Protein AF-A0A161MG83-F1 (afdb_monomer_lite)

Foldseek 3Di: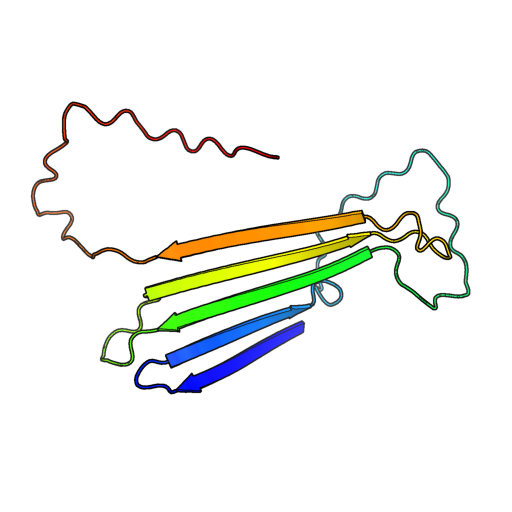
DKDWDWDDPVWIKIKIKDFQVPDPDDPDDDDDPDDPPDDVPPPDDQKGKMKIKIFTWGPDDDTDGAKIKMKIKMWGDDPPCPVPIDMDIDIDIDGDDDDDDPPPDDPPPPPDDPPPPPPPDD

pLDDT: mean 75.34, std 16.75, range [31.31, 94.38]

Organism: Triatoma infestans (NCBI:txid30076)

Structure (mmCIF, N/CA/C/O backbone):
data_AF-A0A161MG83-F1
#
_entry.id   AF-A0A161MG83-F1
#
loop_
_atom_site.group_PDB
_atom_site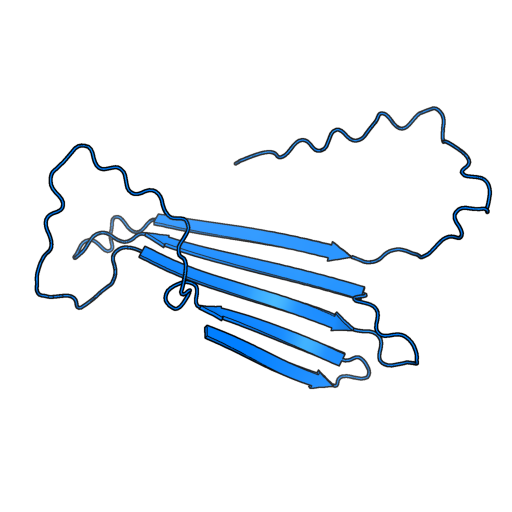.id
_atom_site.type_symbol
_atom_site.label_atom_id
_atom_site.label_alt_id
_atom_site.label_comp_id
_atom_site.label_asym_id
_atom_site.label_entity_id
_atom_site.label_seq_id
_atom_site.pdbx_PDB_ins_code
_atom_site.Cartn_x
_atom_site.Cartn_y
_atom_site.Cartn_z
_atom_site.occupancy
_atom_site.B_iso_or_equiv
_atom_site.auth_seq_id
_atom_site.auth_comp_id
_atom_site.auth_asym_id
_atom_site.auth_atom_id
_atom_site.pdbx_PDB_model_num
ATOM 1 N N . THR A 1 1 ? -4.704 0.530 -13.122 1.00 87.94 1 THR A N 1
ATOM 2 C CA . THR A 1 1 ? -5.876 -0.278 -12.750 1.00 87.94 1 THR A CA 1
ATOM 3 C C . THR A 1 1 ? -5.854 -0.444 -11.261 1.00 87.94 1 THR A C 1
ATOM 5 O O . THR A 1 1 ? -4.782 -0.579 -10.679 1.00 87.94 1 THR A O 1
ATOM 8 N N . VAL A 1 2 ? -7.020 -0.333 -10.635 1.00 90.94 2 VAL A N 1
ATOM 9 C CA . VAL A 1 2 ? -7.158 -0.462 -9.187 1.00 90.94 2 VAL A CA 1
ATOM 10 C C . VAL A 1 2 ? -8.180 -1.548 -8.918 1.00 90.94 2 VAL A C 1
ATOM 12 O O . VAL A 1 2 ? -9.308 -1.453 -9.396 1.00 90.94 2 VAL A O 1
ATOM 15 N N . GLU A 1 3 ? -7.781 -2.547 -8.148 1.00 93.56 3 GLU A N 1
ATOM 16 C CA . GLU A 1 3 ? -8.615 -3.691 -7.796 1.00 93.56 3 GLU A CA 1
ATOM 17 C C . GLU A 1 3 ? -8.844 -3.719 -6.290 1.00 93.56 3 GLU A C 1
ATOM 19 O O . GLU A 1 3 ? -7.943 -3.397 -5.512 1.00 93.56 3 GLU A O 1
ATOM 24 N N . TYR A 1 4 ? -10.057 -4.099 -5.889 1.00 93.31 4 TYR A N 1
ATOM 25 C CA . TYR A 1 4 ? -10.453 -4.218 -4.491 1.00 93.31 4 TYR A CA 1
ATOM 26 C C . TYR A 1 4 ? -11.001 -5.619 -4.222 1.00 93.31 4 TYR A C 1
ATOM 28 O O . TYR A 1 4 ? -11.923 -6.069 -4.897 1.00 93.31 4 TYR A O 1
ATOM 36 N N . GLY A 1 5 ? -10.462 -6.281 -3.204 1.00 92.69 5 GLY A N 1
ATOM 37 C CA . GLY A 1 5 ? -11.005 -7.499 -2.615 1.00 92.69 5 GLY A CA 1
ATOM 38 C C . GLY A 1 5 ? -11.456 -7.224 -1.186 1.00 92.69 5 GLY A C 1
ATOM 39 O O . GLY A 1 5 ? -10.772 -6.524 -0.444 1.00 92.69 5 GLY A O 1
ATOM 40 N N . VAL A 1 6 ? -12.604 -7.761 -0.782 1.00 91.50 6 VAL A N 1
ATOM 41 C CA . VAL A 1 6 ? -13.116 -7.619 0.588 1.00 91.50 6 VAL A CA 1
ATOM 42 C C . VAL A 1 6 ? -13.349 -9.003 1.168 1.00 91.50 6 VAL A C 1
ATOM 44 O O . VAL A 1 6 ? -13.992 -9.836 0.536 1.00 91.50 6 VAL A O 1
ATOM 47 N N . VAL A 1 7 ? -12.824 -9.238 2.368 1.00 90.62 7 VAL A N 1
ATOM 48 C CA . VAL A 1 7 ? -12.989 -10.488 3.115 1.00 90.62 7 VAL A CA 1
ATOM 49 C C . VAL A 1 7 ? -13.501 -10.161 4.514 1.00 90.62 7 VAL A C 1
ATOM 51 O O . VAL A 1 7 ? -13.025 -9.215 5.147 1.00 90.62 7 VAL A O 1
ATOM 54 N N . ASP A 1 8 ? -14.476 -10.929 4.992 1.00 87.94 8 ASP A N 1
ATOM 55 C CA . ASP A 1 8 ? -15.056 -10.772 6.325 1.00 87.94 8 ASP A CA 1
ATOM 56 C C . ASP A 1 8 ? -14.547 -11.870 7.271 1.00 87.94 8 ASP A C 1
ATOM 58 O O . ASP A 1 8 ? -14.697 -13.061 7.000 1.00 87.94 8 ASP A O 1
ATOM 62 N N . HIS A 1 9 ? -13.925 -11.456 8.375 1.00 81.06 9 HIS A N 1
ATOM 63 C CA . HIS A 1 9 ? -13.421 -12.331 9.439 1.00 81.06 9 HIS A CA 1
ATOM 64 C C . HIS A 1 9 ? -13.990 -11.947 10.822 1.00 81.06 9 HIS A C 1
ATOM 66 O O . HIS A 1 9 ? -13.329 -12.142 11.841 1.00 81.06 9 HIS A O 1
ATOM 72 N N . GLY A 1 10 ? -15.178 -11.326 10.875 1.00 79.12 10 GLY A N 1
ATOM 73 C CA . GLY A 1 10 ? -15.688 -10.638 12.077 1.00 79.12 10 GLY A CA 1
ATOM 74 C C . GLY A 1 10 ? -15.168 -9.197 12.207 1.00 79.12 10 GLY A C 1
ATOM 75 O O . GLY A 1 10 ? -15.565 -8.445 13.095 1.00 79.12 10 GLY A O 1
ATOM 76 N N . PHE A 1 11 ? -14.296 -8.802 11.283 1.00 79.62 11 PHE A N 1
ATOM 77 C CA . PHE A 1 11 ? -13.928 -7.444 10.910 1.00 79.62 11 PHE A CA 1
ATOM 78 C C . PHE A 1 11 ? -13.740 -7.434 9.389 1.00 79.62 11 PHE A C 1
ATOM 80 O O . PHE A 1 11 ? -13.400 -8.462 8.794 1.00 79.62 11 PHE A O 1
ATOM 87 N N . LYS A 1 12 ? -13.929 -6.277 8.747 1.00 88.25 12 LYS A N 1
ATOM 88 C CA . LYS A 1 12 ? -13.769 -6.177 7.293 1.00 88.25 12 LYS A CA 1
ATOM 89 C C . LYS A 1 12 ? -12.303 -5.963 6.950 1.00 88.25 12 LYS A C 1
ATOM 91 O O . LYS A 1 12 ? -11.707 -4.952 7.323 1.00 88.25 12 LYS A O 1
ATOM 96 N N . LYS A 1 13 ? -11.731 -6.916 6.223 1.00 90.44 13 LYS A N 1
ATOM 97 C CA . LYS A 1 13 ? -10.401 -6.818 5.635 1.00 90.44 13 LYS A CA 1
ATOM 98 C C . LYS A 1 13 ? -10.548 -6.411 4.173 1.00 90.44 13 LYS A C 1
ATOM 100 O O . LYS A 1 13 ? -11.149 -7.138 3.387 1.00 90.44 13 LYS A O 1
ATOM 105 N N . VAL A 1 14 ? -10.017 -5.249 3.808 1.00 92.12 14 VAL A N 1
ATOM 106 C CA . VAL A 1 14 ? -10.037 -4.751 2.427 1.00 92.12 14 VAL A CA 1
ATOM 107 C C . VAL A 1 14 ? -8.632 -4.831 1.862 1.00 92.12 14 VAL A C 1
ATOM 109 O O . VAL A 1 14 ? -7.692 -4.277 2.424 1.00 92.12 14 VAL A O 1
ATOM 112 N N . HIS A 1 15 ? -8.494 -5.510 0.738 1.00 93.69 15 HIS A N 1
ATOM 113 C CA . HIS A 1 15 ? -7.268 -5.604 -0.023 1.00 93.69 15 HIS A CA 1
ATOM 114 C C . HIS A 1 15 ? -7.395 -4.734 -1.274 1.00 93.69 15 HIS A C 1
ATOM 116 O O . HIS A 1 15 ? -8.359 -4.860 -2.021 1.00 93.69 15 HIS A O 1
ATOM 122 N N . LYS A 1 16 ? -6.444 -3.830 -1.492 1.00 94.38 16 LYS A N 1
ATOM 123 C CA . LYS A 1 16 ? -6.365 -2.962 -2.663 1.00 94.38 16 LYS A CA 1
ATOM 124 C C . LYS A 1 16 ? -5.055 -3.207 -3.391 1.00 94.38 16 LYS A C 1
ATOM 126 O O . LYS A 1 16 ? -3.988 -2.992 -2.819 1.00 94.38 16 LYS A O 1
ATOM 131 N N . ILE A 1 17 ? -5.145 -3.537 -4.669 1.00 93.44 17 ILE A N 1
ATOM 132 C CA . ILE A 1 17 ? -3.993 -3.670 -5.557 1.00 93.44 17 ILE A CA 1
ATOM 133 C C . ILE A 1 17 ? -4.038 -2.521 -6.560 1.00 93.44 17 ILE A C 1
ATOM 135 O O . ILE A 1 17 ? -5.095 -2.173 -7.088 1.00 93.44 17 ILE A O 1
ATOM 139 N N . VAL A 1 18 ? -2.891 -1.895 -6.794 1.00 91.81 18 VAL A N 1
ATOM 140 C CA . VAL A 1 18 ? -2.713 -0.867 -7.813 1.00 91.81 18 VAL A CA 1
ATOM 141 C C . VAL A 1 18 ? -1.594 -1.308 -8.736 1.00 91.81 18 VAL A C 1
ATOM 143 O O . VAL A 1 18 ? -0.445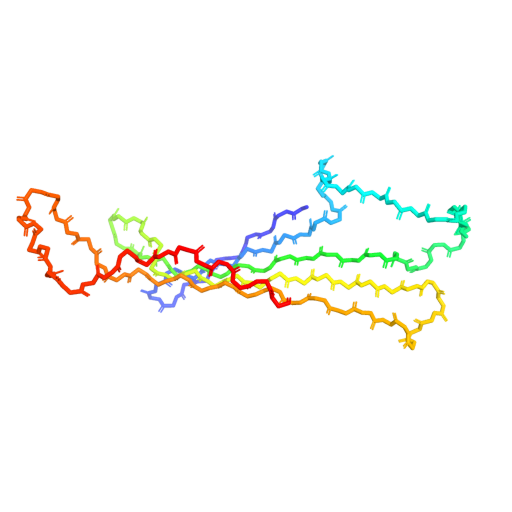 -1.443 -8.314 1.00 91.81 18 VAL A O 1
ATOM 146 N N . ASP A 1 19 ? -1.947 -1.490 -9.998 1.00 89.50 19 ASP A N 1
ATOM 147 C CA . ASP A 1 19 ? -0.988 -1.569 -11.089 1.00 89.50 19 ASP A CA 1
ATOM 148 C C . ASP A 1 19 ? -0.652 -0.141 -11.537 1.00 89.50 19 ASP A C 1
ATOM 150 O O . ASP A 1 19 ? -1.538 0.589 -12.004 1.00 89.50 19 ASP A O 1
ATOM 154 N N . HIS A 1 20 ? 0.601 0.278 -11.330 1.00 87.44 20 HIS A N 1
ATOM 155 C CA . HIS A 1 20 ? 1.038 1.631 -11.672 1.00 87.44 20 HIS A CA 1
ATOM 156 C C . HIS A 1 20 ? 1.299 1.790 -13.172 1.00 87.44 20 HIS A C 1
ATOM 158 O O . HIS A 1 20 ? 1.210 2.908 -13.676 1.00 87.44 20 HIS A O 1
ATOM 164 N N . ASP A 1 21 ? 1.531 0.693 -13.898 1.00 82.94 21 ASP A N 1
ATOM 165 C CA . ASP A 1 21 ? 1.766 0.722 -15.344 1.00 82.94 21 ASP A CA 1
ATOM 166 C C . ASP A 1 21 ? 0.528 1.177 -16.130 1.00 82.94 21 ASP A C 1
ATOM 168 O O . ASP A 1 21 ? 0.619 1.594 -17.283 1.00 82.94 21 ASP A O 1
ATOM 172 N N . SER A 1 22 ? -0.648 1.077 -15.514 1.00 85.38 22 SER A N 1
ATOM 173 C CA . SER A 1 22 ? -1.932 1.488 -16.080 1.00 85.38 22 SER A CA 1
ATOM 174 C C . SER A 1 22 ? -2.446 2.809 -15.488 1.00 85.38 22 SER A C 1
ATOM 176 O O . SER A 1 22 ? -3.633 3.130 -15.596 1.00 85.38 22 SER A O 1
ATOM 178 N N . CYS A 1 23 ? -1.575 3.600 -14.852 1.00 83.62 23 CYS A N 1
ATOM 179 C CA . CYS A 1 23 ? -1.880 4.970 -14.444 1.00 83.62 23 CYS A CA 1
ATOM 180 C C . CYS A 1 23 ? -1.966 5.896 -15.669 1.00 83.62 23 CYS A C 1
ATOM 182 O O . CYS A 1 23 ? -1.021 6.005 -16.442 1.00 83.62 23 CYS A O 1
ATOM 184 N N . LYS A 1 24 ? -3.078 6.635 -15.819 1.00 82.38 24 LYS A N 1
ATOM 185 C CA . LYS A 1 24 ? -3.255 7.616 -16.914 1.00 82.38 24 LYS A CA 1
ATOM 186 C C . LYS A 1 24 ? -2.218 8.747 -16.873 1.00 82.38 24 LYS A C 1
ATOM 188 O O . LYS A 1 24 ? -1.836 9.267 -17.914 1.00 82.38 24 LYS A O 1
ATOM 193 N N . HIS A 1 25 ? -1.792 9.123 -15.671 1.00 79.19 25 HIS A N 1
ATOM 194 C CA . HIS A 1 25 ? -0.731 10.095 -15.448 1.00 79.19 25 HIS A CA 1
ATOM 195 C C . HIS A 1 25 ? 0.372 9.403 -14.656 1.00 79.19 25 HIS A C 1
ATOM 197 O O . HIS A 1 25 ? 0.157 9.018 -13.506 1.00 79.19 25 HIS A O 1
ATOM 203 N N . MET A 1 26 ? 1.523 9.218 -15.292 1.00 73.06 26 MET A N 1
ATOM 204 C CA . MET A 1 26 ? 2.730 8.695 -14.664 1.00 73.06 26 MET A CA 1
ATOM 205 C C . MET A 1 26 ? 3.657 9.884 -14.397 1.00 73.06 26 MET A C 1
ATOM 207 O O . MET A 1 26 ? 4.219 10.414 -15.353 1.00 73.06 26 MET A O 1
ATOM 211 N N . PRO A 1 27 ? 3.789 10.360 -13.146 1.00 74.56 27 PRO A N 1
ATOM 212 C CA . PRO A 1 27 ? 4.699 11.450 -12.810 1.00 74.56 27 PRO A CA 1
ATOM 213 C C . PRO A 1 27 ? 6.135 10.910 -12.742 1.00 74.56 27 PRO A C 1
ATOM 215 O O . PRO A 1 27 ? 6.728 10.830 -11.670 1.00 74.56 27 PRO A O 1
ATOM 218 N N . ILE A 1 28 ? 6.652 10.446 -13.877 1.00 74.38 28 ILE A N 1
ATOM 219 C CA . ILE A 1 28 ? 8.015 9.940 -14.019 1.00 74.38 28 ILE A CA 1
ATOM 220 C C . ILE A 1 28 ? 8.792 10.984 -14.811 1.00 74.38 28 ILE A C 1
ATOM 222 O O . ILE A 1 28 ? 8.381 11.369 -15.904 1.00 74.38 28 ILE A O 1
ATOM 226 N N . GLU A 1 29 ? 9.914 11.428 -14.258 1.00 70.94 29 GLU A N 1
ATOM 227 C CA . GLU A 1 29 ? 10.919 12.167 -15.010 1.00 70.94 29 GLU A CA 1
ATOM 228 C C . GLU A 1 29 ? 12.003 11.179 -15.437 1.00 70.94 29 GLU A C 1
ATOM 230 O O . GLU A 1 29 ? 12.731 10.631 -14.609 1.00 70.94 29 GLU A O 1
ATOM 235 N N . GLU A 1 30 ? 12.083 10.913 -16.738 1.00 68.19 30 GLU A N 1
ATOM 236 C CA . GLU A 1 30 ? 13.152 10.102 -17.308 1.00 68.19 30 GLU A CA 1
ATOM 237 C C . GLU A 1 30 ? 14.299 11.024 -17.718 1.00 68.19 30 GLU A C 1
ATOM 239 O O . GLU A 1 30 ? 14.131 11.922 -18.544 1.00 68.19 30 GLU A O 1
ATOM 244 N N . SER A 1 31 ? 15.483 10.798 -17.151 1.00 67.88 31 SER A N 1
ATOM 245 C CA . SER A 1 31 ? 16.720 11.401 -17.640 1.00 67.88 31 SER A CA 1
ATOM 246 C C . SER A 1 31 ? 17.723 10.300 -17.953 1.00 67.88 31 SER A C 1
ATOM 248 O O . SER A 1 31 ? 17.955 9.393 -17.155 1.00 67.88 31 SER A O 1
ATOM 250 N N . ALA A 1 32 ? 18.292 10.356 -19.153 1.00 69.00 32 ALA A N 1
ATOM 251 C CA . ALA A 1 32 ? 19.335 9.446 -19.591 1.00 69.00 32 ALA A CA 1
ATOM 252 C C . ALA A 1 32 ? 20.488 10.263 -20.166 1.00 69.00 32 ALA A C 1
ATOM 254 O O . ALA A 1 32 ? 20.289 11.185 -20.956 1.00 69.00 32 ALA A O 1
ATOM 255 N N . ASN A 1 33 ? 21.710 9.887 -19.799 1.00 71.56 33 ASN A N 1
ATOM 256 C CA . ASN A 1 33 ? 22.927 10.503 -20.331 1.00 71.56 33 ASN A CA 1
ATOM 257 C C . ASN A 1 33 ? 23.284 9.960 -21.731 1.00 71.56 33 ASN A C 1
ATOM 259 O O . ASN A 1 33 ? 24.312 10.319 -22.300 1.00 71.56 33 ASN A O 1
ATOM 263 N N . CYS A 1 34 ? 22.464 9.058 -22.271 1.00 65.94 34 CYS A N 1
ATOM 264 C CA . CYS A 1 34 ? 22.656 8.367 -23.536 1.00 65.94 34 CYS A CA 1
ATOM 265 C C . CYS A 1 34 ? 21.332 8.271 -24.308 1.00 65.94 34 CYS A C 1
ATOM 267 O O . CYS A 1 34 ? 20.250 8.440 -23.744 1.00 65.94 34 CYS A O 1
ATOM 269 N N . ALA A 1 35 ? 21.421 8.013 -25.615 1.00 66.50 35 ALA A N 1
ATOM 270 C CA . ALA A 1 35 ? 20.244 7.845 -26.459 1.00 66.50 35 ALA A CA 1
ATOM 271 C C . ALA A 1 35 ? 19.413 6.633 -26.009 1.00 66.50 35 ALA A C 1
ATOM 273 O O . ALA A 1 35 ? 19.954 5.555 -25.751 1.00 66.50 35 ALA A O 1
ATOM 274 N N . VAL A 1 36 ? 18.092 6.809 -25.947 1.00 65.25 36 VAL A N 1
ATOM 275 C CA . VAL A 1 36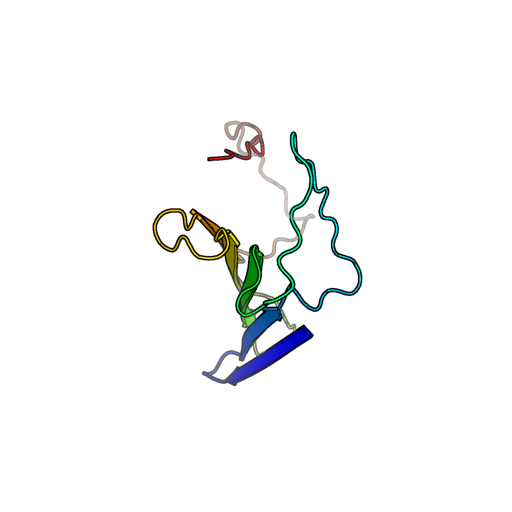 ? 17.151 5.736 -25.611 1.00 65.25 36 VAL A CA 1
ATOM 276 C C . VAL A 1 36 ? 17.115 4.739 -26.770 1.00 65.25 36 VAL A C 1
ATOM 278 O O . VAL A 1 36 ? 16.480 4.975 -27.797 1.00 65.25 36 VAL A O 1
ATOM 281 N N . ASN A 1 37 ? 17.817 3.618 -26.621 1.00 62.84 37 ASN A N 1
ATOM 282 C CA . ASN A 1 37 ? 17.771 2.522 -27.584 1.00 62.84 37 ASN A CA 1
ATOM 283 C C . ASN A 1 37 ? 16.472 1.732 -27.389 1.00 62.84 37 ASN A C 1
ATOM 285 O O . ASN A 1 37 ? 16.398 0.819 -26.568 1.00 62.84 37 ASN A O 1
ATOM 289 N N . ILE A 1 38 ? 15.431 2.095 -28.141 1.00 60.97 38 ILE A N 1
ATOM 290 C CA . ILE A 1 38 ? 14.159 1.366 -28.146 1.00 60.97 38 ILE A CA 1
ATOM 291 C C . ILE A 1 38 ? 14.342 0.104 -28.995 1.00 60.97 38 ILE A C 1
ATOM 293 O O . ILE A 1 38 ? 14.276 0.146 -30.223 1.00 60.97 38 ILE A O 1
ATOM 297 N N . CYS A 1 39 ? 14.588 -1.032 -28.345 1.00 61.56 39 CYS A N 1
ATOM 298 C CA . CYS A 1 39 ? 14.591 -2.329 -29.014 1.00 61.56 39 CYS A CA 1
ATOM 299 C C . CYS A 1 39 ? 13.139 -2.739 -29.339 1.00 61.56 39 CYS A C 1
ATOM 301 O O . CYS A 1 39 ? 12.342 -2.909 -28.416 1.00 61.56 39 CYS A O 1
ATOM 303 N N . PRO A 1 40 ? 12.771 -2.951 -30.617 1.00 60.16 40 PRO A N 1
ATOM 304 C CA . PRO A 1 40 ? 11.387 -3.227 -31.022 1.00 60.16 40 PRO A CA 1
ATOM 305 C C . PRO A 1 40 ? 10.845 -4.594 -30.556 1.00 60.16 40 PRO A C 1
ATOM 307 O O . PRO A 1 40 ? 9.642 -4.827 -30.622 1.00 60.16 40 PRO A O 1
ATOM 310 N N . ASN A 1 41 ? 11.701 -5.487 -30.044 1.00 57.12 41 ASN A N 1
ATOM 311 C CA . ASN A 1 41 ? 11.293 -6.761 -29.446 1.00 57.12 41 ASN A CA 1
ATOM 312 C C . ASN A 1 41 ? 10.988 -6.575 -27.948 1.00 57.12 41 ASN A C 1
ATOM 314 O O . ASN A 1 41 ? 11.811 -6.862 -27.078 1.00 57.12 41 ASN A O 1
ATOM 318 N N . SER A 1 42 ? 9.793 -6.075 -27.645 1.00 57.19 42 SER A N 1
ATOM 319 C CA . SER A 1 42 ? 9.328 -5.704 -26.303 1.00 57.19 42 SER A CA 1
ATOM 320 C C . SER A 1 42 ? 8.777 -6.889 -25.492 1.00 57.19 42 SER A C 1
ATOM 322 O O . SER A 1 42 ? 7.637 -6.875 -25.040 1.00 57.19 42 SER A O 1
ATOM 324 N N . TYR A 1 43 ? 9.577 -7.935 -25.264 1.00 57.41 43 TYR A N 1
ATOM 325 C CA . TYR A 1 43 ? 9.131 -9.053 -24.410 1.00 57.41 43 TYR A CA 1
ATOM 326 C C . TYR A 1 43 ? 9.042 -8.693 -22.918 1.00 57.41 43 TYR A C 1
ATOM 328 O O . TYR A 1 43 ? 8.339 -9.366 -22.169 1.00 57.41 43 TYR A O 1
ATOM 336 N N . GLN A 1 44 ? 9.734 -7.644 -22.467 1.00 60.75 44 GLN A N 1
ATOM 337 C CA . GLN A 1 44 ? 9.772 -7.265 -21.055 1.00 60.75 44 GLN A CA 1
ATOM 338 C C . GLN A 1 44 ? 9.876 -5.746 -20.919 1.00 60.75 44 GLN A C 1
ATOM 340 O O . GLN A 1 44 ? 10.673 -5.139 -21.623 1.00 60.75 44 GLN A O 1
ATOM 345 N N . LYS A 1 45 ? 9.077 -5.121 -20.048 1.00 69.38 45 LYS A N 1
ATOM 346 C CA . LYS A 1 45 ? 9.229 -3.692 -19.730 1.00 69.38 45 LYS A CA 1
ATOM 347 C C . LYS A 1 45 ? 10.492 -3.473 -18.893 1.00 69.38 45 LYS A C 1
ATOM 349 O O . LYS A 1 45 ? 10.799 -4.297 -18.036 1.00 69.38 45 LYS A O 1
ATOM 354 N N . PHE A 1 46 ? 11.170 -2.346 -19.116 1.00 74.81 46 PHE A N 1
ATOM 355 C CA . PHE A 1 46 ? 12.357 -1.945 -18.352 1.00 74.81 46 PHE A CA 1
ATOM 356 C C . PHE A 1 46 ? 12.042 -1.696 -16.870 1.00 74.81 46 PHE A C 1
ATOM 358 O O . PHE A 1 46 ? 12.825 -2.047 -15.992 1.00 74.81 46 PHE A O 1
ATOM 365 N N . ILE A 1 47 ? 10.873 -1.117 -16.591 1.00 79.38 47 ILE A N 1
ATOM 366 C CA . ILE A 1 47 ? 10.386 -0.839 -15.241 1.00 79.38 47 ILE A CA 1
ATOM 367 C C . ILE A 1 47 ? 9.020 -1.494 -15.080 1.00 79.38 47 ILE A C 1
ATOM 369 O O . ILE A 1 47 ? 8.177 -1.412 -15.973 1.00 79.38 47 ILE A O 1
ATOM 373 N N . SER A 1 48 ? 8.804 -2.127 -13.932 1.00 83.81 48 SER A N 1
ATOM 374 C CA . SER A 1 48 ? 7.489 -2.573 -13.485 1.00 83.81 48 SER A CA 1
ATOM 375 C C . SER A 1 48 ? 7.245 -2.069 -12.072 1.00 83.81 48 SER A C 1
ATOM 377 O O . SER A 1 48 ? 8.114 -2.187 -11.201 1.00 83.81 48 SER A O 1
ATOM 379 N N . SER A 1 49 ? 6.066 -1.495 -11.832 1.00 87.06 49 SER A N 1
ATOM 380 C CA . SER A 1 49 ? 5.704 -1.008 -10.506 1.00 87.06 49 SER A CA 1
ATOM 381 C C . SER A 1 49 ? 4.285 -1.376 -10.105 1.00 87.06 49 SER A C 1
ATOM 383 O O . SER A 1 49 ? 3.322 -1.182 -10.843 1.00 87.06 49 SER A O 1
ATOM 385 N N . ASN A 1 50 ? 4.148 -1.849 -8.872 1.00 89.81 50 ASN A N 1
ATOM 386 C CA . ASN A 1 50 ? 2.861 -2.143 -8.266 1.00 89.81 50 ASN A CA 1
ATOM 387 C C . ASN A 1 50 ? 2.830 -1.728 -6.793 1.00 89.81 50 ASN A C 1
ATOM 389 O O . ASN A 1 50 ? 3.857 -1.625 -6.114 1.00 89.81 50 ASN A O 1
ATOM 393 N N . SER A 1 51 ? 1.627 -1.481 -6.279 1.00 91.56 51 SER A N 1
ATOM 394 C CA . SER A 1 51 ? 1.410 -1.325 -4.844 1.00 91.56 51 SER A CA 1
ATOM 395 C C . SER A 1 51 ? 0.245 -2.157 -4.346 1.00 91.56 51 SER A C 1
ATOM 397 O O . SER A 1 51 ? -0.807 -2.257 -4.969 1.00 91.56 51 SER A O 1
ATOM 399 N N . GLU A 1 52 ? 0.450 -2.728 -3.173 1.00 93.12 52 GLU A N 1
ATOM 400 C CA . GLU A 1 52 ? -0.501 -3.546 -2.447 1.00 93.12 52 GLU A CA 1
ATOM 401 C C . GLU A 1 52 ? -0.827 -2.834 -1.137 1.00 93.12 52 GLU A C 1
ATOM 403 O O . GLU A 1 52 ? 0.076 -2.351 -0.447 1.00 93.12 52 GLU A O 1
ATOM 408 N N . ARG A 1 53 ? -2.108 -2.709 -0.800 1.00 93.75 53 ARG A N 1
ATOM 409 C CA . ARG A 1 53 ? -2.560 -2.088 0.446 1.00 93.75 53 ARG A CA 1
ATOM 410 C C . ARG A 1 53 ? -3.610 -2.952 1.109 1.00 93.75 53 ARG A C 1
ATOM 412 O O . ARG A 1 53 ? -4.610 -3.310 0.502 1.00 93.75 53 ARG A O 1
ATOM 419 N N . GLU A 1 54 ? -3.399 -3.226 2.378 1.00 92.62 54 GLU A N 1
ATOM 420 C CA . GLU A 1 54 ? -4.304 -3.968 3.227 1.00 92.62 54 GLU A CA 1
ATOM 421 C C . GLU A 1 54 ? -4.867 -3.032 4.293 1.00 92.62 54 GLU A C 1
ATOM 423 O O . GLU A 1 54 ? -4.121 -2.344 4.994 1.00 92.62 54 GLU A O 1
ATOM 428 N N . TYR A 1 55 ? -6.189 -3.017 4.412 1.00 91.69 55 TYR A N 1
ATOM 429 C CA . TYR A 1 55 ? -6.924 -2.222 5.379 1.00 91.69 55 TYR A CA 1
ATOM 430 C C . TYR A 1 55 ? -7.722 -3.141 6.296 1.00 91.69 55 TYR A C 1
ATOM 432 O O . TYR A 1 55 ? -8.412 -4.051 5.835 1.00 91.69 55 TYR A O 1
ATOM 440 N N . ILE A 1 56 ? -7.675 -2.863 7.594 1.00 88.75 56 ILE A N 1
ATOM 441 C CA . ILE A 1 56 ? -8.574 -3.466 8.578 1.00 88.75 56 ILE A CA 1
ATOM 442 C C . ILE A 1 56 ? -9.567 -2.397 9.004 1.00 88.75 56 ILE A C 1
ATOM 444 O O . ILE A 1 56 ? -9.167 -1.332 9.478 1.00 88.75 56 ILE A O 1
ATOM 448 N N . VAL A 1 57 ? -10.851 -2.688 8.841 1.00 85.88 57 VAL A N 1
ATOM 449 C CA . VAL A 1 57 ? -11.943 -1.733 9.023 1.00 85.88 57 VAL A CA 1
ATOM 450 C C . VAL A 1 57 ? -12.873 -2.205 10.142 1.00 85.88 57 VAL A C 1
ATOM 452 O O . VAL A 1 57 ? -13.156 -3.403 10.257 1.00 85.88 57 VAL A O 1
ATOM 455 N N . SER A 1 58 ? -13.340 -1.283 10.993 1.00 76.88 58 SER A N 1
ATOM 456 C CA . SER A 1 58 ? -14.372 -1.593 11.992 1.00 76.88 58 SER A CA 1
ATOM 457 C C . SER A 1 58 ? -15.703 -1.958 11.318 1.00 76.88 58 SER A C 1
ATOM 459 O O . SER A 1 58 ? -16.121 -1.266 10.393 1.00 76.88 58 SER A O 1
ATOM 461 N N . PRO A 1 59 ? -16.384 -3.029 11.765 1.00 67.62 59 PRO A N 1
ATOM 462 C CA . PRO A 1 59 ? -17.665 -3.434 11.188 1.00 67.62 59 PRO A CA 1
ATOM 463 C C . PRO A 1 59 ? -18.888 -2.672 11.737 1.00 67.62 59 PRO A C 1
ATOM 465 O O . PRO A 1 59 ? -19.948 -2.773 11.127 1.00 67.62 59 PRO A O 1
ATOM 468 N N . ASN A 1 60 ? -18.768 -1.918 12.839 1.00 64.69 60 ASN A N 1
ATOM 469 C CA . ASN A 1 60 ? -19.916 -1.311 13.530 1.00 64.69 60 ASN A CA 1
ATOM 470 C C . ASN A 1 60 ? -19.992 0.207 13.314 1.00 64.69 60 ASN A C 1
ATOM 472 O O . ASN A 1 60 ? -18.959 0.856 13.437 1.00 64.69 60 ASN A O 1
ATOM 476 N N . GLU A 1 61 ? -21.217 0.690 13.053 1.00 62.19 61 GLU A N 1
ATOM 477 C CA . GLU A 1 61 ? -21.761 2.065 12.904 1.00 62.19 61 GLU A CA 1
ATOM 478 C C . GLU A 1 61 ? -20.873 3.122 12.221 1.00 62.19 61 GLU A C 1
ATOM 480 O O . GLU A 1 61 ? -21.267 3.645 11.180 1.00 62.19 61 GLU A O 1
ATOM 485 N N . ASP A 1 62 ? -19.658 3.356 12.714 1.00 68.19 62 ASP A N 1
ATOM 486 C CA . ASP A 1 62 ? -18.662 4.222 12.092 1.00 68.19 62 ASP A CA 1
ATOM 487 C C . ASP A 1 62 ? -17.495 3.413 11.495 1.00 68.19 62 ASP A C 1
ATOM 489 O O . ASP A 1 62 ? -16.789 2.633 12.152 1.00 68.19 62 ASP A O 1
ATOM 493 N N . VAL A 1 63 ? -17.262 3.629 10.202 1.00 73.75 63 VAL A N 1
ATOM 494 C CA . VAL A 1 63 ? -16.238 2.935 9.417 1.00 73.75 63 VAL A CA 1
ATOM 495 C C . VAL A 1 63 ? -14.885 3.622 9.618 1.00 73.75 63 VAL A C 1
ATOM 497 O O . VAL A 1 63 ? -14.527 4.547 8.891 1.00 73.75 63 VAL A O 1
ATOM 500 N N . TYR A 1 64 ? -14.101 3.146 10.584 1.00 81.25 64 TYR A N 1
ATOM 501 C CA . TYR A 1 64 ? -12.737 3.616 10.822 1.00 81.25 64 TYR A CA 1
ATOM 502 C C . TYR A 1 64 ? -11.704 2.642 10.252 1.00 81.25 64 TYR A C 1
ATOM 504 O O . TYR A 1 64 ? -11.812 1.419 10.395 1.00 81.25 64 TYR A O 1
ATOM 512 N N . LEU A 1 65 ? -10.651 3.197 9.649 1.00 84.31 65 LEU A N 1
ATOM 513 C CA . LEU A 1 65 ? -9.449 2.449 9.289 1.00 84.31 65 LEU A CA 1
ATOM 514 C C . LEU A 1 65 ? -8.638 2.189 10.559 1.00 84.31 65 LEU A C 1
ATOM 516 O O . LEU A 1 65 ? -7.983 3.088 11.078 1.00 84.31 65 LEU A O 1
ATOM 520 N N . LYS A 1 66 ? -8.674 0.952 11.057 1.00 86.62 66 LYS A N 1
ATOM 521 C CA . LYS A 1 66 ? -7.903 0.553 12.238 1.00 86.62 66 LYS A CA 1
ATOM 522 C C . LYS A 1 66 ? -6.439 0.361 11.900 1.00 86.62 66 LYS A C 1
ATOM 524 O O . LYS A 1 66 ? -5.579 0.893 12.582 1.00 86.62 66 LYS A O 1
ATOM 529 N N . ASN A 1 67 ? -6.162 -0.398 10.848 1.00 88.00 67 ASN A N 1
ATOM 530 C CA . ASN A 1 67 ? -4.802 -0.663 10.405 1.00 88.00 67 ASN A CA 1
ATOM 531 C C . ASN A 1 67 ? -4.710 -0.483 8.903 1.00 88.00 67 ASN A C 1
ATOM 533 O O . ASN A 1 67 ? -5.605 -0.904 8.169 1.00 88.00 67 ASN A O 1
ATOM 537 N N . VAL A 1 68 ? -3.596 0.086 8.465 1.00 91.50 68 VAL A N 1
ATOM 538 C CA . VAL A 1 68 ? -3.216 0.166 7.061 1.00 91.50 68 VAL A CA 1
ATOM 539 C C . VAL A 1 68 ? -1.813 -0.394 6.928 1.00 91.50 68 VAL A C 1
ATOM 541 O O . VAL A 1 68 ? -0.878 0.099 7.558 1.00 91.50 68 VAL A O 1
ATOM 544 N N . SER A 1 69 ? -1.652 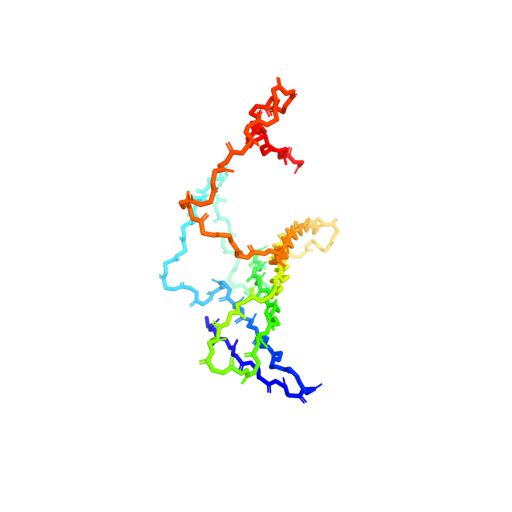-1.415 6.100 1.00 92.88 69 SER A N 1
ATOM 545 C CA . SER A 1 69 ? -0.343 -1.884 5.664 1.00 92.88 69 SER A CA 1
ATOM 546 C C . SER A 1 69 ? -0.231 -1.671 4.168 1.00 92.88 69 SER A C 1
ATOM 548 O O . SER A 1 69 ? -1.083 -2.127 3.417 1.00 92.88 69 SER A O 1
ATOM 550 N N . ALA A 1 70 ? 0.801 -0.965 3.724 1.00 91.75 70 ALA A N 1
ATOM 551 C CA . ALA A 1 70 ? 1.070 -0.764 2.310 1.00 91.75 70 ALA A CA 1
ATOM 552 C C . ALA A 1 70 ? 2.446 -1.323 1.960 1.00 91.75 70 ALA A C 1
ATOM 554 O O . ALA A 1 70 ? 3.419 -1.091 2.677 1.00 91.75 70 ALA A O 1
ATOM 555 N N . THR A 1 71 ? 2.532 -2.039 0.844 1.00 93.19 71 THR A N 1
ATOM 556 C CA . THR A 1 71 ? 3.788 -2.462 0.231 1.00 93.19 71 THR A CA 1
ATOM 557 C C . THR A 1 71 ? 3.816 -1.983 -1.214 1.00 93.19 71 THR A C 1
ATOM 559 O O . THR A 1 71 ? 3.015 -2.421 -2.031 1.00 93.19 71 THR A O 1
ATOM 562 N N . GLY A 1 72 ? 4.746 -1.092 -1.536 1.00 91.12 72 GLY A N 1
ATOM 563 C CA . GLY A 1 72 ? 5.080 -0.722 -2.908 1.00 91.12 72 GLY A CA 1
ATOM 564 C C . GLY A 1 72 ? 6.299 -1.500 -3.384 1.00 91.12 72 GLY A C 1
ATOM 565 O O . GLY A 1 72 ? 7.205 -1.782 -2.592 1.00 91.12 72 GLY A O 1
ATOM 566 N N . ARG A 1 73 ? 6.328 -1.852 -4.668 1.00 88.81 73 ARG A N 1
ATOM 567 C CA . ARG A 1 73 ? 7.503 -2.441 -5.307 1.00 88.81 73 ARG A CA 1
ATOM 568 C C . ARG A 1 73 ? 7.784 -1.732 -6.624 1.00 88.81 73 ARG A C 1
ATOM 570 O O . ARG A 1 73 ? 6.873 -1.362 -7.366 1.00 88.81 73 ARG A O 1
ATOM 577 N N . LEU A 1 74 ? 9.067 -1.552 -6.882 1.00 87.06 74 LEU A N 1
ATOM 578 C CA . LEU A 1 74 ? 9.603 -1.097 -8.150 1.00 87.06 74 LEU A CA 1
ATOM 579 C C . LEU A 1 74 ? 10.669 -2.105 -8.557 1.00 87.06 74 LEU A C 1
ATOM 581 O O . LEU A 1 74 ? 11.588 -2.372 -7.782 1.00 87.06 74 LEU A O 1
ATOM 585 N N . LEU A 1 75 ? 10.520 -2.681 -9.739 1.00 85.94 75 LEU A N 1
ATOM 586 C CA . LEU A 1 75 ? 11.519 -3.533 -10.359 1.00 85.94 75 LEU A CA 1
ATOM 587 C C . LEU A 1 75 ? 12.053 -2.795 -11.578 1.00 85.94 75 LEU A C 1
ATOM 589 O O . LEU A 1 75 ? 11.274 -2.406 -12.446 1.00 85.94 75 LEU A O 1
ATOM 593 N N . VAL A 1 76 ? 13.366 -2.626 -11.632 1.00 85.00 76 VAL A N 1
ATOM 594 C CA . VAL A 1 76 ? 14.078 -2.097 -12.791 1.00 85.00 76 VAL A CA 1
ATOM 595 C C . VAL A 1 76 ? 14.934 -3.226 -13.333 1.00 85.00 76 VAL A C 1
ATOM 597 O O . VAL A 1 76 ? 15.780 -3.757 -12.617 1.00 85.00 76 VAL A O 1
ATOM 600 N N . GLN A 1 77 ? 14.695 -3.623 -14.575 1.00 79.81 77 GLN A N 1
ATOM 601 C CA . GLN A 1 77 ? 15.453 -4.675 -15.230 1.00 79.81 77 GLN A CA 1
ATOM 602 C C . GLN A 1 77 ? 15.811 -4.244 -16.658 1.00 79.81 77 GLN A C 1
ATOM 604 O O . GLN A 1 77 ? 14.926 -4.155 -17.514 1.00 79.81 77 GLN A O 1
ATOM 609 N N . PRO A 1 78 ? 17.104 -4.023 -16.947 1.00 74.19 78 PRO A N 1
ATOM 610 C CA . PRO A 1 78 ? 17.583 -3.842 -18.309 1.00 74.19 78 PRO A CA 1
ATOM 611 C C . PRO A 1 78 ? 17.182 -5.015 -19.206 1.00 74.19 78 PRO A C 1
ATOM 613 O O . PRO A 1 78 ? 17.208 -6.183 -18.797 1.00 74.19 78 PRO A O 1
ATOM 616 N N . HIS A 1 79 ? 16.806 -4.712 -20.450 1.00 67.31 79 HIS A N 1
ATOM 617 C CA . HIS A 1 79 ? 16.463 -5.741 -21.425 1.00 67.31 79 HIS A CA 1
ATOM 618 C C . HIS A 1 79 ? 17.617 -6.745 -21.555 1.00 67.31 79 HIS A C 1
ATOM 620 O O . HIS A 1 79 ? 18.762 -6.357 -21.762 1.00 67.31 79 HIS A O 1
ATOM 626 N N . GLN A 1 80 ? 17.297 -8.038 -21.450 1.00 64.19 80 GLN A N 1
ATOM 627 C CA . GLN A 1 80 ? 18.235 -9.161 -21.614 1.00 64.19 80 GLN A CA 1
ATOM 628 C C . GLN A 1 80 ? 19.335 -9.312 -20.544 1.00 64.19 80 GLN A C 1
ATOM 630 O O . GLN A 1 80 ? 20.175 -10.197 -20.687 1.00 64.19 80 GLN A O 1
ATOM 635 N N . SER A 1 81 ? 19.297 -8.556 -19.440 1.00 65.75 81 SER A N 1
ATOM 636 C CA . SER A 1 81 ? 20.238 -8.721 -18.323 1.00 65.75 81 SER A CA 1
ATOM 637 C C . SER A 1 81 ? 19.500 -8.958 -17.005 1.00 65.75 81 SER A C 1
ATOM 639 O O . SER A 1 81 ? 19.250 -8.048 -16.218 1.00 65.75 81 SER A O 1
ATOM 641 N N . THR A 1 82 ? 19.139 -10.216 -16.730 1.00 65.25 82 THR A N 1
ATOM 642 C CA . THR A 1 82 ? 18.599 -10.609 -15.412 1.00 65.25 82 THR A CA 1
ATOM 643 C C . THR A 1 82 ? 19.620 -10.423 -14.286 1.00 65.25 82 THR A C 1
ATOM 645 O O . THR A 1 82 ? 19.239 -10.370 -13.121 1.00 65.25 82 THR A O 1
ATOM 648 N N . ALA A 1 83 ? 20.909 -10.327 -14.626 1.00 69.38 83 ALA A N 1
ATOM 649 C C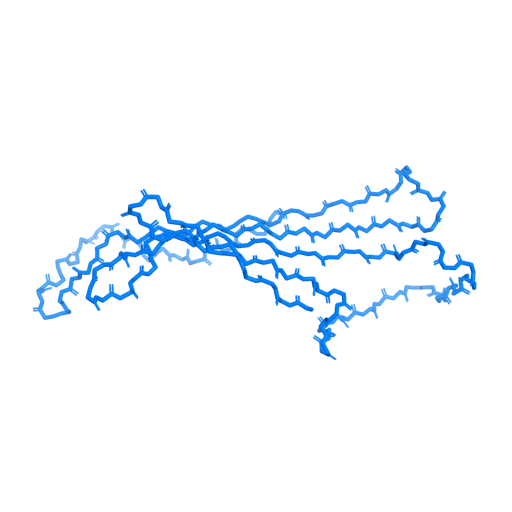A . ALA A 1 83 ? 22.000 -10.094 -13.684 1.00 69.38 83 ALA A CA 1
ATOM 650 C C . ALA A 1 83 ? 22.037 -8.654 -13.134 1.00 69.38 83 ALA A C 1
ATOM 652 O O . ALA A 1 83 ? 22.674 -8.419 -12.112 1.00 69.38 83 ALA A O 1
ATOM 653 N N . GLU A 1 84 ? 21.336 -7.713 -13.772 1.00 72.12 84 GLU A N 1
ATOM 654 C CA . GLU A 1 84 ? 21.314 -6.284 -13.416 1.00 72.12 84 GLU A CA 1
ATOM 655 C C . GLU A 1 84 ? 19.926 -5.834 -12.936 1.00 72.12 84 GLU A C 1
ATOM 657 O O . GLU A 1 84 ? 19.556 -4.664 -13.028 1.00 72.12 84 GLU A O 1
ATOM 662 N N . ALA A 1 85 ? 19.111 -6.772 -12.448 1.00 80.19 85 ALA A N 1
ATOM 663 C CA . ALA A 1 85 ? 17.811 -6.442 -11.887 1.00 80.19 85 ALA A CA 1
ATOM 664 C C . ALA A 1 85 ? 17.975 -5.731 -10.534 1.00 80.19 85 ALA A C 1
ATOM 666 O O . ALA A 1 85 ? 18.537 -6.279 -9.584 1.00 80.19 85 ALA A O 1
ATOM 667 N N . HIS A 1 86 ? 17.410 -4.534 -10.426 1.00 85.00 86 HIS A N 1
ATOM 668 C CA . HIS A 1 86 ? 17.335 -3.773 -9.186 1.00 85.00 86 HIS A CA 1
ATOM 669 C C . HIS A 1 86 ? 15.899 -3.753 -8.675 1.00 85.00 86 HIS A C 1
ATOM 671 O O . HIS A 1 86 ? 14.953 -3.548 -9.438 1.00 85.00 86 HIS A O 1
ATOM 677 N N . TYR A 1 87 ? 15.725 -3.935 -7.367 1.00 86.81 87 TYR A N 1
ATOM 678 C CA . TYR A 1 87 ? 14.417 -3.859 -6.730 1.00 86.81 87 TYR A CA 1
ATOM 679 C C . TYR A 1 87 ? 14.419 -2.798 -5.632 1.00 86.81 87 TYR A C 1
ATOM 681 O O . TYR A 1 87 ? 15.340 -2.724 -4.822 1.00 86.81 87 TYR A O 1
ATOM 689 N N . SER A 1 88 ? 13.351 -2.010 -5.575 1.00 89.19 88 SER A N 1
ATOM 690 C CA . SER A 1 88 ? 13.037 -1.155 -4.435 1.00 89.19 88 SER A CA 1
ATOM 691 C C . SER A 1 88 ? 11.728 -1.613 -3.813 1.00 89.19 88 SER A C 1
ATOM 693 O O . SER A 1 88 ? 10.750 -1.916 -4.508 1.00 89.19 88 SER A O 1
ATOM 695 N N . ARG A 1 89 ? 11.715 -1.708 -2.483 1.00 91.19 89 ARG A N 1
ATOM 696 C CA . ARG A 1 89 ? 10.546 -2.122 -1.713 1.00 91.19 89 ARG A CA 1
ATOM 697 C C . ARG A 1 89 ? 10.241 -1.084 -0.650 1.00 91.19 89 ARG A C 1
ATOM 699 O O . ARG A 1 89 ? 10.966 -0.964 0.329 1.00 91.19 89 ARG A O 1
ATOM 706 N N . ILE A 1 90 ? 9.098 -0.430 -0.796 1.00 91.31 90 ILE A N 1
ATOM 707 C CA . ILE A 1 90 ? 8.588 0.533 0.175 1.00 91.31 90 ILE A CA 1
ATOM 708 C C . ILE A 1 90 ? 7.554 -0.168 1.049 1.00 91.31 90 ILE A C 1
ATOM 710 O O . ILE A 1 90 ? 6.662 -0.846 0.536 1.00 91.31 90 ILE A O 1
ATOM 714 N N . ARG A 1 91 ? 7.655 -0.014 2.371 1.00 93.56 91 ARG A N 1
ATOM 715 C CA . ARG A 1 91 ? 6.652 -0.514 3.317 1.00 93.56 91 ARG A CA 1
ATOM 716 C C . ARG A 1 91 ? 6.170 0.616 4.209 1.00 93.56 91 ARG A C 1
ATOM 718 O O . ARG A 1 91 ? 6.978 1.348 4.764 1.00 93.56 91 ARG A O 1
ATOM 725 N N . GLN A 1 92 ? 4.860 0.717 4.379 1.00 91.69 92 GLN A N 1
ATOM 726 C CA . GLN A 1 92 ? 4.238 1.648 5.314 1.00 91.69 92 GLN A CA 1
ATOM 727 C C . GLN A 1 92 ? 3.280 0.881 6.219 1.00 91.69 92 GLN A C 1
ATOM 729 O O . GLN A 1 92 ? 2.593 -0.047 5.779 1.00 91.69 92 GLN A O 1
ATOM 734 N N . LYS A 1 93 ? 3.240 1.266 7.492 1.00 93.38 93 LYS A N 1
ATOM 735 C CA . LYS A 1 93 ? 2.330 0.692 8.477 1.00 93.38 93 LYS A CA 1
ATOM 736 C C . LYS A 1 93 ? 1.747 1.814 9.319 1.00 93.38 93 LYS A C 1
ATOM 738 O O . LYS A 1 93 ? 2.483 2.519 9.997 1.00 93.38 93 LYS A O 1
ATOM 743 N N . PHE A 1 94 ? 0.429 1.936 9.284 1.00 91.75 94 PHE A N 1
ATOM 744 C CA . PHE A 1 94 ? -0.324 2.870 10.104 1.00 91.75 94 PHE A CA 1
ATOM 745 C C . PHE A 1 94 ? -1.259 2.076 11.005 1.00 91.75 94 PHE A C 1
ATOM 747 O O . PHE A 1 94 ? -1.973 1.187 10.538 1.00 91.75 94 PHE A O 1
ATOM 754 N N . THR A 1 95 ? -1.241 2.406 12.290 1.00 90.12 95 THR A N 1
ATOM 755 C CA . THR A 1 95 ? -2.073 1.776 13.313 1.00 90.12 95 THR A CA 1
ATOM 756 C C . THR A 1 95 ? -2.834 2.878 14.020 1.00 90.12 95 THR A C 1
ATOM 758 O O . THR A 1 95 ? -2.241 3.807 14.568 1.00 90.12 95 THR A O 1
ATOM 761 N N . PHE A 1 96 ? -4.149 2.766 14.020 1.00 85.81 96 PHE A N 1
ATOM 762 C CA . PHE A 1 96 ? -5.025 3.639 14.765 1.00 85.81 96 PHE A CA 1
ATOM 763 C C . PHE A 1 96 ? -4.918 3.327 16.254 1.00 85.81 96 PHE A C 1
ATOM 765 O O . PHE A 1 96 ? -5.167 2.196 16.672 1.00 85.81 96 PHE A O 1
ATOM 772 N N . GLN A 1 97 ? -4.538 4.321 17.054 1.00 86.50 97 GLN A N 1
ATOM 773 C CA . GLN A 1 97 ? -4.360 4.134 18.493 1.00 86.50 97 GLN A CA 1
ATOM 774 C C . GLN A 1 97 ? -5.616 4.504 19.285 1.00 86.50 97 GLN A C 1
ATOM 776 O O . GLN A 1 97 ? -6.162 3.665 19.994 1.00 86.50 97 GLN A O 1
ATOM 781 N N . SER A 1 98 ? -6.079 5.752 19.185 1.00 83.38 98 SER A N 1
ATOM 782 C CA . SER A 1 98 ? -7.255 6.230 19.922 1.00 83.38 98 SER A CA 1
ATOM 783 C C . SER A 1 98 ? -7.814 7.519 19.318 1.00 83.38 98 SER A C 1
ATOM 785 O O . SER A 1 98 ? -7.087 8.250 18.647 1.00 83.38 98 SER A O 1
ATOM 787 N N . ILE A 1 99 ? -9.091 7.801 19.592 1.00 81.31 99 ILE A N 1
ATOM 788 C CA . ILE A 1 99 ? -9.715 9.117 19.393 1.00 81.31 99 ILE A CA 1
ATOM 789 C C . ILE A 1 99 ? -9.754 9.801 20.753 1.00 81.31 99 ILE A C 1
ATOM 791 O O . ILE A 1 99 ? -10.157 9.182 21.737 1.00 81.31 99 ILE A O 1
ATOM 795 N N . LYS A 1 100 ? -9.358 11.071 20.809 1.00 83.88 100 LYS A N 1
ATOM 796 C CA . LYS A 1 100 ? -9.504 11.920 21.993 1.00 83.88 100 LYS A CA 1
ATOM 797 C C . LYS A 1 100 ? -10.235 13.192 21.596 1.00 83.88 100 LYS A C 1
ATOM 799 O O . LYS A 1 100 ? -10.044 13.679 20.480 1.00 83.88 100 LYS A O 1
ATOM 804 N N . ASN A 1 101 ? -11.071 13.719 22.485 1.00 80.62 101 ASN A N 1
ATOM 805 C CA . ASN A 1 101 ? -11.684 15.017 22.256 1.00 80.62 101 ASN A CA 1
ATOM 806 C C . ASN A 1 101 ? -10.601 16.096 22.382 1.00 80.62 101 ASN A C 1
ATOM 808 O O . ASN A 1 101 ? -9.810 16.076 23.319 1.00 80.62 101 ASN A O 1
ATOM 812 N N . ILE A 1 102 ? -10.561 17.039 21.442 1.00 75.94 102 ILE A N 1
ATOM 813 C CA . ILE A 1 102 ? -9.588 18.143 21.449 1.00 75.94 102 ILE A CA 1
ATOM 814 C C . ILE A 1 102 ? -9.799 19.054 22.672 1.00 75.94 102 ILE A C 1
ATOM 816 O O . ILE A 1 102 ? -8.856 19.687 23.141 1.00 75.94 102 ILE A O 1
ATOM 820 N N . ASN A 1 103 ? -11.020 19.084 23.214 1.00 77.38 103 ASN A N 1
ATOM 821 C CA . ASN A 1 103 ? -11.368 19.867 24.398 1.00 77.38 103 ASN A CA 1
ATOM 822 C C . ASN A 1 103 ? -10.941 19.200 25.715 1.00 77.38 103 ASN A C 1
ATOM 824 O O . ASN A 1 103 ? -10.948 19.859 26.755 1.00 77.38 103 ASN A O 1
ATOM 828 N N . ASP A 1 104 ? -10.558 17.921 25.689 1.00 68.06 104 ASP A N 1
ATOM 829 C CA . ASP A 1 104 ? -9.983 17.260 26.854 1.00 68.06 104 ASP A CA 1
ATOM 830 C C . ASP A 1 104 ? -8.521 17.703 26.954 1.00 68.06 104 ASP A C 1
ATOM 832 O O . ASP A 1 104 ? -7.690 17.313 26.135 1.00 68.06 104 ASP A O 1
ATOM 836 N N . ASN A 1 105 ? -8.237 18.579 27.925 1.00 54.38 105 ASN A N 1
ATOM 837 C CA . ASN A 1 105 ? -6.936 19.196 28.199 1.00 54.38 105 ASN A CA 1
ATOM 838 C C . ASN A 1 105 ? -5.744 18.349 27.725 1.00 54.38 105 ASN A C 1
ATOM 840 O O . ASN A 1 105 ? -5.407 17.323 28.324 1.00 54.38 105 ASN A O 1
ATOM 844 N N . ILE A 1 106 ? -5.071 18.821 26.675 1.00 56.34 106 ILE A N 1
ATOM 845 C CA . ILE A 1 106 ? -3.781 18.284 26.251 1.00 56.34 106 ILE A CA 1
ATOM 846 C C . ILE A 1 106 ? -2.791 18.606 27.373 1.00 56.34 106 ILE A C 1
ATOM 848 O O . ILE A 1 106 ? -2.274 19.720 27.465 1.00 56.34 106 ILE A O 1
ATOM 852 N N . VAL A 1 107 ? -2.529 17.638 28.253 1.00 56.38 107 VAL A N 1
ATOM 853 C CA . VAL A 1 107 ? -1.365 17.694 29.137 1.00 56.38 107 VAL A CA 1
ATOM 854 C C . VAL A 1 107 ? -0.151 17.540 28.231 1.00 56.38 107 VAL A C 1
ATOM 856 O O . VAL A 1 107 ? 0.195 16.439 27.810 1.00 56.38 107 VAL A O 1
ATOM 859 N N . LEU A 1 108 ? 0.437 18.671 27.845 1.00 52.75 108 LEU A N 1
ATOM 860 C CA . LEU A 1 108 ? 1.711 18.702 27.144 1.00 52.75 108 LEU A CA 1
ATOM 861 C C . LEU A 1 108 ? 2.770 18.179 28.115 1.00 52.75 108 LEU A C 1
ATOM 863 O O . LEU A 1 108 ? 3.177 18.890 29.036 1.00 52.75 108 LEU A O 1
ATOM 867 N N . ASP A 1 109 ? 3.188 16.929 27.922 1.00 48.84 109 ASP A N 1
ATOM 868 C CA . ASP A 1 109 ? 4.378 16.400 28.577 1.00 48.84 109 ASP A CA 1
ATOM 869 C C . ASP A 1 109 ? 5.555 17.292 28.181 1.00 48.84 109 ASP A C 1
ATOM 871 O O . ASP A 1 109 ? 5.925 17.382 27.008 1.00 48.84 109 ASP A O 1
ATOM 875 N N . LYS A 1 110 ? 6.127 17.987 29.168 1.00 53.38 110 LYS A N 1
ATOM 876 C CA . LYS A 1 110 ? 7.184 18.996 28.993 1.00 53.38 110 LYS A CA 1
ATOM 877 C C . LYS A 1 110 ? 8.512 18.434 28.459 1.00 53.38 110 LYS A C 1
ATOM 879 O O . LYS A 1 110 ? 9.472 19.189 28.346 1.00 53.38 110 LYS A O 1
ATOM 884 N N . GLU A 1 111 ? 8.578 17.151 28.106 1.00 55.94 111 GLU A N 1
ATOM 885 C CA . GLU A 1 111 ? 9.812 16.478 27.682 1.00 55.94 111 GLU A CA 1
ATOM 886 C C . GLU A 1 111 ? 9.795 15.908 26.258 1.00 55.94 111 GLU A C 1
ATOM 888 O O . GLU A 1 111 ? 10.853 15.541 25.744 1.00 55.94 111 GLU A O 1
ATOM 893 N N . ASN A 1 112 ? 8.662 15.900 25.551 1.00 48.19 112 ASN A N 1
ATOM 894 C CA . ASN A 1 112 ? 8.656 15.408 24.176 1.00 48.19 112 ASN A CA 1
ATOM 895 C C . ASN A 1 112 ? 8.991 16.537 23.203 1.00 48.19 112 ASN A C 1
ATOM 897 O O . ASN A 1 112 ? 8.133 17.305 22.766 1.00 48.19 112 ASN A O 1
ATOM 901 N N . LYS A 1 113 ? 10.287 16.607 22.867 1.00 40.12 113 LYS A N 1
ATOM 902 C CA . LYS A 1 113 ? 10.795 17.227 21.640 1.00 40.12 113 LYS A CA 1
ATOM 903 C C . LYS A 1 113 ? 9.802 16.971 20.511 1.00 40.12 113 LYS A C 1
ATOM 905 O O . LYS A 1 113 ? 9.342 15.842 20.345 1.00 40.12 113 LYS A O 1
ATOM 910 N N . VAL A 1 114 ? 9.505 18.019 19.743 1.00 37.47 114 VAL A N 1
ATOM 911 C CA . VAL A 1 114 ? 8.868 17.902 18.430 1.00 37.47 114 VAL A CA 1
ATOM 912 C C . VAL A 1 114 ? 9.527 16.713 17.735 1.00 37.47 114 VAL A C 1
ATOM 914 O O . VAL A 1 114 ? 10.737 16.738 17.506 1.00 37.47 114 VAL A O 1
ATOM 917 N N . LEU A 1 115 ? 8.762 15.642 17.507 1.00 43.12 115 LEU A N 1
ATOM 918 C CA . LEU A 1 115 ? 9.164 14.593 16.584 1.00 43.12 115 LEU A CA 1
ATOM 919 C C . LEU A 1 115 ? 9.210 15.285 15.230 1.00 43.12 115 LEU A C 1
ATOM 921 O O . LEU A 1 115 ? 8.195 15.425 14.552 1.00 43.12 115 LEU A O 1
ATOM 925 N N . ASP A 1 116 ? 10.384 15.824 14.924 1.00 36.38 116 ASP A N 1
ATOM 926 C CA . ASP A 1 116 ? 10.763 16.219 13.587 1.00 36.38 116 ASP A CA 1
ATOM 927 C C . ASP A 1 116 ? 10.423 15.015 12.700 1.00 36.38 116 ASP A C 1
ATOM 929 O O . ASP A 1 116 ? 10.852 13.899 13.020 1.00 36.38 116 ASP A O 1
ATOM 933 N N . PRO A 1 117 ? 9.576 15.154 11.669 1.00 39.94 117 PRO A N 1
ATOM 934 C CA . PRO A 1 117 ? 9.371 14.086 10.713 1.00 39.94 117 PRO A CA 1
ATOM 935 C C . PRO A 1 117 ? 10.655 13.962 9.888 1.00 39.94 117 PRO A C 1
ATOM 937 O O . PRO A 1 117 ? 10.715 14.381 8.736 1.00 39.94 117 PRO A O 1
ATOM 940 N N . THR A 1 118 ? 11.703 13.394 10.483 1.00 36.81 118 THR A N 1
ATOM 941 C CA . THR A 1 118 ? 12.886 12.944 9.770 1.00 36.81 118 THR A CA 1
ATOM 942 C C . THR A 1 118 ? 12.473 11.741 8.939 1.00 36.81 118 THR A C 1
ATOM 944 O O . THR A 1 118 ? 12.347 10.610 9.405 1.00 36.81 118 THR A O 1
ATOM 947 N N . TYR A 1 119 ? 12.208 12.006 7.667 1.00 36.25 119 TYR A N 1
ATOM 948 C CA . TYR A 1 119 ? 12.239 10.992 6.632 1.00 36.25 119 TYR A CA 1
ATOM 949 C C . TYR A 1 119 ? 13.700 10.557 6.471 1.00 36.25 119 TYR A C 1
ATOM 951 O O . TYR A 1 119 ? 14.496 11.229 5.823 1.00 36.25 119 TYR A O 1
ATOM 959 N N . GLU A 1 120 ? 14.075 9.433 7.079 1.00 31.31 120 GLU A N 1
ATOM 960 C CA . GLU A 1 120 ? 15.269 8.716 6.639 1.00 31.31 120 GLU A CA 1
ATOM 961 C C . GLU A 1 120 ? 14.961 8.082 5.281 1.00 31.31 120 GLU A C 1
ATOM 963 O O . GLU A 1 120 ? 14.187 7.129 5.162 1.00 31.31 120 GLU A O 1
ATOM 968 N N . VAL A 1 121 ? 15.541 8.672 4.239 1.00 31.38 121 VAL A N 1
ATOM 969 C CA . VAL A 1 121 ? 15.685 8.040 2.931 1.00 31.38 121 VAL A CA 1
ATOM 970 C C . VAL A 1 121 ? 16.875 7.090 3.055 1.00 31.38 121 VAL A C 1
ATOM 972 O O . VAL A 1 121 ? 18.006 7.553 3.191 1.00 31.38 121 VAL A O 1
ATOM 975 N N . ILE A 1 122 ? 16.607 5.782 3.069 1.00 36.66 122 ILE A N 1
ATOM 976 C CA . ILE A 1 122 ? 17.627 4.747 2.833 1.00 36.66 122 ILE A CA 1
ATOM 977 C C . ILE A 1 122 ? 17.706 4.504 1.330 1.00 36.66 122 ILE A C 1
ATOM 979 O O . ILE A 1 122 ? 16.623 4.309 0.726 1.00 36.66 122 ILE A O 1
#

Radius of gyration: 21.17 Å; chains: 1; bounding box: 45×32×60 Å

Secondary structure (DSSP, 8-state):
-EEEEEEESSSEEEEEEEEGGG-SS-------SS-----S--SS-SEEEEEEEEEEE--SSS--EEEEEEEEEEEE--TT-GGG-EEEEEEEEEE------TTS-----TT-----------

InterPro domains:
  IPR001747 Vitellogenin, N-terminal [PF01347] (13-112)
  IPR015816 Vitellinogen, beta-sheet N-terminal [G3DSA:2.30.230.10] (1-113)
  IPR015819 Lipid transport protein, beta-sheet shell [SSF56968] (11-110)

Sequence (122 aa):
TVEYGVVDHGFKKVHKIVDHDSCKHMPIEESANCAVNICPNSYQKFISSNSEREYIVSPNEDVYLKNVSATGRLLVQPHQSTAEAHYSRIRQKFTFQSIKNINDNIVLDKENKVLDPTYEVI